Protein AF-A0A0N4X2R3-F1 (afdb_monomer_lite)

Organism: Haemonchus placei (NCBI:txid6290)

Sequence (105 aa):
MLDQVEVIVGTLSLKGSNATGFPKLKNLVLLKQPKKGPVLIIEDNSKLSSLEALYNLEIRLRKGERPDNAISIGNNPNLCIDEDASTVPFVIKYLSRVPICEFRL

Radius of gyration: 13.51 Å; chains: 1; bounding box: 40×25×38 Å

Foldseek 3Di:
DQLPDAEDEAADEDELDQDQEDDQSNNHAEQEDPDFAENYEYENHANHAYDPSCLRHYYHYDPPDALQRHYHHYNHVNYAAEPVRCPRPCCVRRVPVGHHDDPPD

Structure (mmCIF, N/CA/C/O backbone):
data_AF-A0A0N4X2R3-F1
#
_entry.id   AF-A0A0N4X2R3-F1
#
loop_
_atom_site.group_PDB
_atom_site.id
_atom_site.type_symbol
_atom_site.label_atom_id
_atom_site.label_alt_id
_atom_site.label_comp_id
_atom_site.label_asym_id
_atom_site.label_entity_id
_atom_site.label_seq_id
_atom_site.pdbx_PDB_ins_code
_atom_site.Cartn_x
_atom_site.Cartn_y
_atom_site.Cartn_z
_atom_site.occupancy
_atom_site.B_iso_or_equiv
_atom_site.auth_seq_id
_atom_site.auth_comp_id
_atom_site.auth_asym_id
_atom_site.auth_atom_id
_atom_site.pdbx_PDB_model_num
ATOM 1 N N . MET A 1 1 ? -17.233 1.712 -9.392 1.00 63.22 1 MET A 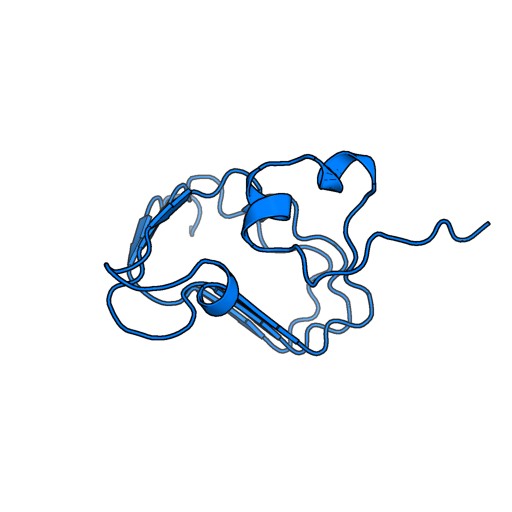N 1
ATOM 2 C CA . MET A 1 1 ? -18.126 1.636 -8.201 1.00 63.22 1 MET A CA 1
ATOM 3 C C . MET A 1 1 ? -17.358 1.800 -6.890 1.00 63.22 1 MET A C 1
ATOM 5 O O . MET A 1 1 ? -17.913 2.364 -5.962 1.00 63.22 1 MET A O 1
ATOM 9 N N . LEU A 1 2 ? -16.084 1.393 -6.806 1.00 75.69 2 LEU A N 1
ATOM 10 C CA . LEU A 1 2 ? -15.242 1.659 -5.626 1.00 75.69 2 LEU A CA 1
ATOM 11 C C . LEU A 1 2 ? -14.676 3.089 -5.573 1.00 75.69 2 LEU A C 1
ATOM 13 O O . LEU A 1 2 ? -14.168 3.508 -4.542 1.00 75.69 2 LEU A O 1
ATOM 17 N N . ASP A 1 3 ? -14.810 3.859 -6.654 1.00 82.06 3 ASP A N 1
ATOM 18 C CA . ASP A 1 3 ? -14.278 5.222 -6.761 1.00 82.06 3 ASP A CA 1
ATOM 19 C C . ASP A 1 3 ? -14.917 6.225 -5.803 1.00 82.06 3 ASP A C 1
ATOM 21 O O . ASP A 1 3 ? -14.384 7.310 -5.659 1.00 82.06 3 ASP A O 1
ATOM 25 N N . GLN A 1 4 ? -16.035 5.883 -5.158 1.00 88.75 4 GLN A N 1
ATOM 26 C CA . GLN A 1 4 ? -16.696 6.720 -4.152 1.00 88.75 4 GLN A CA 1
ATOM 27 C C . GLN A 1 4 ? -16.160 6.487 -2.730 1.00 88.75 4 GLN A C 1
ATOM 29 O O . GLN A 1 4 ? -16.547 7.197 -1.808 1.00 88.75 4 GLN A O 1
ATOM 34 N N . VAL A 1 5 ? -15.307 5.478 -2.525 1.00 91.56 5 VAL A N 1
ATOM 35 C CA . VAL A 1 5 ? -14.773 5.153 -1.198 1.00 91.56 5 VAL A CA 1
ATOM 36 C C . VAL A 1 5 ? -13.667 6.139 -0.842 1.00 91.56 5 VAL A C 1
ATOM 38 O O . VAL A 1 5 ? -12.610 6.121 -1.463 1.00 91.56 5 VAL A O 1
ATOM 41 N N . GLU A 1 6 ? -13.899 6.960 0.183 1.00 95.69 6 GLU A N 1
ATOM 42 C CA . GLU A 1 6 ? -12.935 7.968 0.653 1.00 95.69 6 GLU A CA 1
ATOM 43 C C . GLU A 1 6 ? -12.094 7.512 1.846 1.00 95.69 6 GLU A C 1
ATOM 45 O O . 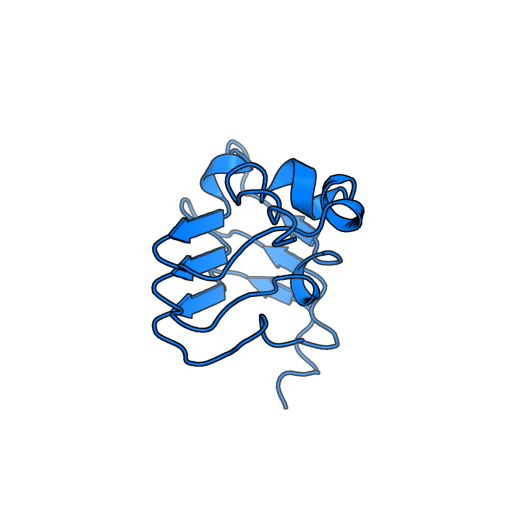GLU A 1 6 ? -10.918 7.862 1.972 1.00 95.69 6 GLU A O 1
ATOM 50 N N . VAL A 1 7 ? -12.692 6.709 2.726 1.00 96.62 7 VAL A N 1
ATOM 51 C CA . VAL A 1 7 ? -12.077 6.257 3.973 1.00 96.62 7 VAL A CA 1
ATOM 52 C C . VAL A 1 7 ? -12.293 4.762 4.133 1.00 96.62 7 VAL A C 1
ATOM 54 O O . VAL A 1 7 ? -13.424 4.281 4.087 1.00 96.62 7 VAL A O 1
ATOM 57 N N . ILE A 1 8 ? -11.215 4.031 4.407 1.00 95.88 8 ILE A N 1
ATOM 58 C CA . ILE A 1 8 ? -11.280 2.633 4.836 1.00 95.88 8 ILE A CA 1
ATOM 59 C C . ILE A 1 8 ? -10.837 2.557 6.292 1.00 95.88 8 ILE A C 1
ATOM 61 O O . ILE A 1 8 ? -9.737 2.975 6.656 1.00 95.88 8 ILE A O 1
ATOM 65 N N . VAL A 1 9 ? -11.693 1.988 7.138 1.00 97.00 9 VAL A N 1
ATOM 66 C CA . VAL A 1 9 ? -11.357 1.649 8.522 1.00 97.00 9 VAL A CA 1
ATOM 67 C C . VAL A 1 9 ? -11.127 0.145 8.592 1.00 97.00 9 VAL A C 1
ATOM 69 O O . VAL A 1 9 ? -12.079 -0.629 8.575 1.00 97.00 9 VAL A O 1
ATOM 72 N N . GLY A 1 10 ? -9.869 -0.285 8.654 1.00 95.81 10 GLY A N 1
ATOM 73 C CA . GLY A 1 10 ? -9.531 -1.707 8.622 1.00 95.81 10 GLY A CA 1
ATOM 74 C C . GLY A 1 10 ? -8.212 -1.986 7.923 1.00 95.81 10 GLY A C 1
ATOM 75 O O . GLY A 1 10 ? -7.283 -1.193 8.018 1.00 95.81 10 GLY A O 1
ATOM 76 N N . THR A 1 11 ? -8.146 -3.127 7.243 1.00 95.81 11 THR A N 1
ATOM 77 C CA . THR A 1 11 ? -6.980 -3.555 6.470 1.00 95.81 11 THR A CA 1
ATOM 78 C C . THR A 1 11 ? -7.358 -3.620 4.997 1.00 95.81 11 THR A C 1
ATOM 80 O O . THR A 1 11 ? -8.312 -4.310 4.639 1.00 95.81 11 THR A O 1
ATOM 83 N N . LEU A 1 12 ? -6.601 -2.927 4.149 1.00 95.44 12 LEU A N 1
ATOM 84 C CA . LEU A 1 12 ? -6.655 -3.082 2.699 1.00 95.44 12 LEU A CA 1
ATOM 85 C C . LEU A 1 12 ? -5.608 -4.116 2.275 1.00 95.44 12 LEU A C 1
ATOM 87 O O . LEU A 1 12 ? -4.473 -4.075 2.744 1.00 95.44 12 LEU A O 1
ATOM 91 N N . SER A 1 13 ? -5.983 -5.061 1.415 1.00 96.44 13 SER A N 1
ATOM 92 C CA . SER A 1 13 ? -5.116 -6.181 1.047 1.00 96.44 13 SER A CA 1
ATOM 93 C C . SER A 1 13 ? -5.120 -6.406 -0.461 1.00 96.44 13 SER A C 1
ATOM 95 O O . SER A 1 13 ? -6.181 -6.614 -1.045 1.00 96.44 13 SER A O 1
ATOM 97 N N . LEU A 1 14 ? -3.934 -6.432 -1.067 1.00 96.94 14 LEU A N 1
ATOM 98 C CA . LEU A 1 14 ? -3.698 -6.893 -2.433 1.00 96.94 14 LEU A CA 1
ATOM 99 C C . LEU A 1 14 ? -2.822 -8.147 -2.363 1.00 96.94 14 LEU A C 1
ATOM 101 O O . LEU A 1 14 ? -1.633 -8.061 -2.049 1.00 96.94 14 LEU A O 1
ATOM 105 N N . LYS A 1 15 ? -3.430 -9.316 -2.588 1.00 97.81 15 LYS A N 1
ATOM 106 C CA . LYS A 1 15 ? -2.765 -10.615 -2.441 1.00 97.81 15 LYS A CA 1
ATOM 107 C C . LYS A 1 15 ? -2.942 -11.501 -3.657 1.00 97.81 15 LYS A C 1
ATOM 109 O O . LYS A 1 15 ? -4.059 -11.588 -4.165 1.00 97.81 15 LYS A O 1
ATOM 114 N N . GLY A 1 16 ? -1.876 -12.184 -4.076 1.00 97.44 16 GLY A N 1
ATOM 115 C CA . GLY A 1 16 ? -1.951 -13.219 -5.114 1.00 97.44 16 GLY A CA 1
ATOM 116 C C . GLY A 1 16 ? -2.470 -12.711 -6.463 1.00 97.44 16 GLY A C 1
ATOM 117 O O . GLY A 1 16 ? -3.072 -13.472 -7.219 1.00 97.44 16 GLY A O 1
ATOM 118 N N . SER A 1 17 ? -2.331 -11.412 -6.742 1.00 96.38 17 SER A N 1
ATOM 119 C CA . SER A 1 17 ? -2.922 -10.786 -7.922 1.00 96.38 17 SER A CA 1
ATOM 120 C C . SER A 1 17 ? -1.956 -10.754 -9.106 1.00 96.38 17 SER A C 1
ATOM 122 O O . SER A 1 17 ? -0.733 -10.768 -8.960 1.00 96.38 17 SER A O 1
ATOM 124 N N . ASN A 1 18 ? -2.530 -10.640 -10.304 1.00 95.81 18 ASN A N 1
ATOM 125 C CA . ASN A 1 18 ? -1.799 -10.398 -11.549 1.00 95.81 18 ASN A CA 1
ATOM 126 C C . ASN A 1 18 ? -1.733 -8.906 -11.915 1.00 95.81 18 ASN A C 1
ATOM 128 O O . ASN A 1 18 ? -1.449 -8.576 -13.067 1.00 95.81 18 ASN A O 1
ATOM 132 N N . ALA A 1 19 ? -2.046 -8.011 -10.974 1.00 96.00 19 ALA A N 1
ATOM 133 C CA . ALA A 1 19 ? -2.000 -6.576 -11.210 1.00 96.00 19 ALA A CA 1
ATOM 134 C C . ALA A 1 19 ? -0.547 -6.113 -11.380 1.00 96.00 19 ALA A C 1
ATOM 136 O O . ALA A 1 19 ? 0.336 -6.549 -10.644 1.00 96.00 19 ALA A O 1
ATOM 137 N N . THR A 1 20 ? -0.305 -5.226 -12.343 1.00 96.69 20 THR A N 1
ATOM 138 C CA . THR A 1 20 ? 1.013 -4.609 -12.560 1.00 96.69 20 THR A CA 1
ATOM 139 C C . THR A 1 20 ? 1.226 -3.366 -11.701 1.00 96.69 20 THR A C 1
ATOM 141 O O . THR A 1 20 ? 2.351 -3.043 -11.342 1.00 96.69 20 THR A O 1
ATOM 144 N N . GLY A 1 21 ? 0.146 -2.700 -11.299 1.00 95.81 21 GLY A N 1
ATOM 145 C CA . GLY A 1 21 ? 0.167 -1.587 -10.357 1.00 95.81 21 GLY A CA 1
ATOM 146 C C . GLY A 1 21 ? -0.900 -1.752 -9.284 1.00 95.81 21 GLY A C 1
ATOM 147 O O . GLY A 1 21 ? -1.896 -2.455 -9.490 1.00 95.81 21 GLY A O 1
ATOM 148 N N . PHE A 1 22 ? -0.711 -1.096 -8.139 1.00 94.62 22 PHE A N 1
ATOM 149 C CA . PHE A 1 22 ? -1.752 -1.046 -7.119 1.00 94.62 22 PHE A CA 1
ATOM 150 C C . PHE A 1 22 ? -3.007 -0.361 -7.697 1.00 94.62 22 PHE A C 1
ATOM 152 O O . PHE A 1 22 ? -2.887 0.715 -8.290 1.00 94.62 22 PHE A O 1
ATOM 159 N N . PRO A 1 23 ? -4.213 -0.943 -7.552 1.00 90.56 23 PRO A N 1
ATOM 160 C CA . PRO A 1 23 ? -5.425 -0.360 -8.114 1.00 90.56 23 PRO A CA 1
ATOM 161 C C . PRO A 1 23 ? -5.671 1.056 -7.592 1.00 90.56 23 PRO A C 1
ATOM 163 O O . PRO A 1 23 ? -5.729 1.287 -6.383 1.00 90.56 23 PRO A O 1
ATOM 166 N N . LYS A 1 24 ? -5.863 2.011 -8.504 1.00 89.75 24 LYS A N 1
ATOM 167 C CA . LYS A 1 24 ? -6.209 3.382 -8.133 1.00 89.75 24 LYS A CA 1
ATOM 168 C C . LYS A 1 24 ? -7.645 3.432 -7.618 1.00 89.75 24 LYS A C 1
ATOM 170 O O . LYS A 1 24 ? -8.587 3.212 -8.372 1.00 89.75 24 LYS A O 1
ATOM 175 N N . LEU A 1 25 ? -7.803 3.767 -6.341 1.00 90.31 25 LEU A N 1
ATOM 176 C CA . LEU A 1 25 ? -9.092 4.062 -5.723 1.00 90.31 25 LEU A CA 1
ATOM 177 C C . LEU A 1 25 ? -9.256 5.580 -5.711 1.00 90.31 25 LEU A C 1
ATOM 179 O O . LEU A 1 25 ? -8.712 6.255 -4.845 1.00 90.31 25 LEU A O 1
ATOM 183 N N . LYS A 1 26 ? -9.933 6.117 -6.735 1.00 90.12 26 LYS A N 1
ATOM 184 C CA . LYS A 1 26 ? -9.859 7.537 -7.122 1.00 90.12 26 LYS A CA 1
ATOM 185 C C . LYS A 1 26 ? -10.057 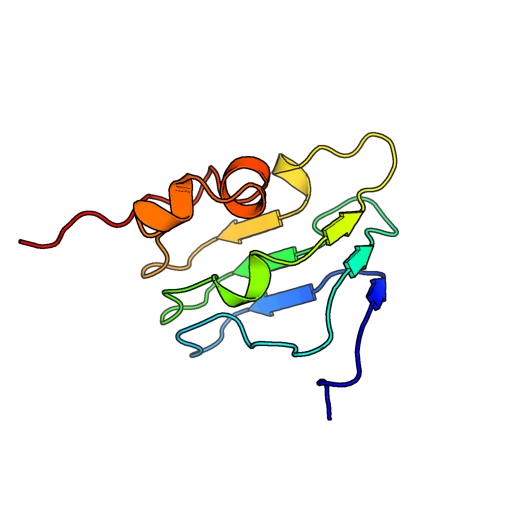8.524 -5.969 1.00 90.12 26 LYS A C 1
ATOM 187 O O . LYS A 1 26 ? -9.317 9.500 -5.901 1.00 90.12 26 LYS A O 1
ATOM 192 N N . ASN A 1 27 ? -11.037 8.271 -5.104 1.00 93.56 27 ASN A N 1
ATOM 193 C CA . ASN A 1 27 ? -11.357 9.165 -3.996 1.00 93.56 27 ASN A CA 1
ATOM 194 C C . ASN A 1 27 ? -10.815 8.668 -2.651 1.00 93.56 27 ASN A C 1
ATOM 196 O O . ASN A 1 27 ? -11.034 9.339 -1.649 1.00 93.56 27 ASN A O 1
ATOM 200 N N . LEU A 1 28 ? -10.112 7.528 -2.598 1.00 94.88 28 LEU A N 1
ATOM 201 C CA . LEU A 1 28 ? -9.579 7.009 -1.341 1.00 94.88 28 LEU A CA 1
ATOM 202 C C . LEU A 1 28 ? -8.441 7.908 -0.863 1.00 94.88 28 LEU A C 1
ATOM 204 O O . LEU A 1 28 ? -7.379 7.962 -1.478 1.00 94.88 28 LEU A O 1
ATOM 208 N N . VAL A 1 29 ? -8.661 8.562 0.273 1.00 95.69 29 VAL A N 1
ATOM 209 C CA . VAL A 1 29 ? -7.699 9.492 0.874 1.00 95.69 29 VAL A CA 1
ATOM 210 C C . VAL A 1 29 ? -7.162 9.004 2.213 1.00 95.69 29 VAL A C 1
ATOM 212 O O . VAL A 1 29 ? -6.095 9.449 2.626 1.00 95.69 29 VAL A O 1
ATOM 215 N N . LEU A 1 30 ? -7.854 8.079 2.893 1.00 96.69 30 LEU A N 1
ATOM 216 C CA . LEU A 1 30 ? -7.488 7.674 4.251 1.00 96.69 30 LEU A CA 1
ATOM 217 C C . LEU A 1 30 ? -7.651 6.171 4.516 1.00 96.69 30 LEU A C 1
ATOM 219 O O . LEU A 1 30 ? -8.742 5.612 4.389 1.00 96.69 30 LEU A O 1
ATOM 223 N N . LEU A 1 31 ? -6.587 5.554 5.037 1.00 96.69 31 LEU A N 1
ATOM 224 C CA . LEU A 1 31 ? -6.646 4.280 5.755 1.00 96.69 31 LEU A CA 1
ATOM 225 C C . LEU A 1 31 ? -6.516 4.517 7.260 1.00 96.69 31 LEU A C 1
ATOM 227 O O . LEU A 1 31 ? -5.510 5.042 7.744 1.00 96.69 31 LEU A O 1
ATOM 231 N N . LYS A 1 32 ? -7.518 4.095 8.028 1.00 97.62 32 LYS A N 1
ATOM 232 C CA . LYS A 1 32 ? -7.508 4.170 9.490 1.00 97.62 32 LYS A CA 1
ATOM 233 C C . LYS A 1 32 ? -7.351 2.778 10.075 1.00 97.62 32 LYS A C 1
ATOM 235 O O . LYS A 1 32 ? -8.168 1.902 9.813 1.00 97.62 32 LYS A O 1
ATOM 240 N N . GLN A 1 33 ? -6.347 2.605 10.923 1.00 95.94 33 GLN A N 1
ATOM 241 C CA . GLN A 1 33 ? -6.053 1.350 11.601 1.00 95.94 33 GLN A CA 1
ATOM 242 C C . GLN A 1 33 ? -6.891 1.226 12.896 1.00 95.94 33 GLN A C 1
ATOM 244 O O . GLN A 1 33 ? -6.611 1.929 13.871 1.00 95.94 33 GLN A O 1
ATOM 249 N N . PRO A 1 34 ? -7.916 0.350 12.963 1.00 91.06 34 PRO A N 1
ATOM 250 C CA . PRO A 1 34 ? -8.774 0.253 14.146 1.00 91.06 34 PRO A CA 1
ATOM 251 C C . PRO A 1 34 ? -8.173 -0.631 15.250 1.00 91.06 34 PRO A C 1
ATOM 253 O O . PRO A 1 34 ? -8.494 -0.467 16.424 1.00 91.06 34 PRO A O 1
ATOM 256 N N . LYS A 1 35 ? -7.307 -1.582 14.884 1.00 91.25 35 LYS A N 1
ATOM 257 C CA . LYS A 1 35 ? -6.718 -2.591 15.776 1.00 91.25 35 LYS A CA 1
ATOM 258 C C . LYS A 1 35 ? -5.250 -2.832 15.424 1.00 91.25 35 LYS A C 1
ATOM 260 O O . LYS A 1 35 ? -4.794 -2.400 14.376 1.00 91.25 35 LYS A O 1
ATOM 265 N N . LYS A 1 36 ? -4.520 -3.523 16.303 1.00 90.94 36 LYS A N 1
ATOM 266 C CA . LYS A 1 36 ? -3.111 -3.883 16.067 1.00 90.94 36 LYS A CA 1
ATOM 267 C C . LYS A 1 36 ? -2.971 -4.714 14.780 1.00 90.94 36 LYS 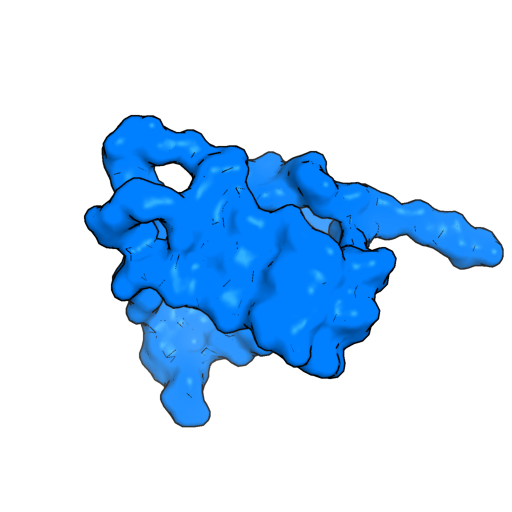A C 1
ATOM 269 O O . LYS A 1 36 ? -3.845 -5.533 14.496 1.00 90.94 36 LYS A O 1
ATOM 274 N N . GLY A 1 37 ? -1.858 -4.536 14.068 1.00 91.12 37 GLY A N 1
ATOM 275 C CA . GLY A 1 37 ? -1.537 -5.247 12.823 1.00 91.12 37 GLY A CA 1
ATOM 276 C C . GLY A 1 37 ? -1.590 -4.347 11.584 1.00 91.12 37 GLY A C 1
ATOM 277 O O . GLY A 1 37 ? -1.968 -3.183 11.696 1.00 91.12 37 GLY A O 1
ATOM 278 N N . PRO A 1 38 ? -1.212 -4.855 10.406 1.00 95.12 38 PRO A N 1
ATOM 279 C CA . PRO A 1 38 ? -1.073 -4.029 9.214 1.00 95.12 38 PRO A CA 1
ATOM 280 C C . PRO A 1 38 ? -2.415 -3.445 8.751 1.00 95.12 38 PRO A C 1
ATOM 282 O O . PRO A 1 38 ? -3.451 -4.114 8.737 1.00 95.12 38 PRO A O 1
ATOM 285 N N . VAL A 1 39 ? -2.379 -2.177 8.347 1.00 96.50 39 VAL A N 1
ATOM 286 C CA . VAL A 1 39 ? -3.490 -1.466 7.696 1.00 96.50 39 VAL A CA 1
ATOM 287 C C . VAL A 1 39 ? -3.442 -1.645 6.174 1.00 96.50 39 VAL A C 1
ATOM 289 O O . VAL A 1 39 ? -4.465 -1.523 5.504 1.00 96.50 39 VAL A O 1
ATOM 292 N N . LEU A 1 40 ? -2.268 -1.991 5.638 1.00 96.50 40 LEU A N 1
ATOM 293 C CA . LEU A 1 40 ? -2.056 -2.317 4.235 1.00 96.50 40 LEU A CA 1
ATOM 294 C C . LEU A 1 40 ? -1.213 -3.588 4.116 1.00 96.50 40 LEU A C 1
ATOM 296 O O . LEU A 1 40 ? -0.171 -3.709 4.759 1.00 96.50 40 LEU A O 1
ATOM 300 N N . ILE A 1 41 ? -1.672 -4.534 3.302 1.00 97.50 41 ILE A N 1
ATOM 301 C CA . ILE A 1 41 ? -0.951 -5.770 3.004 1.00 97.50 41 ILE A CA 1
ATOM 302 C C . ILE A 1 41 ? -0.816 -5.924 1.491 1.00 97.50 41 ILE A C 1
ATOM 304 O O . ILE A 1 41 ? -1.813 -5.881 0.770 1.00 97.50 41 ILE A O 1
ATOM 308 N N . ILE A 1 42 ? 0.412 -6.115 1.015 1.00 97.38 42 ILE A N 1
ATOM 309 C CA . ILE A 1 42 ? 0.745 -6.280 -0.401 1.00 97.38 42 ILE A CA 1
ATOM 310 C C . ILE A 1 42 ? 1.654 -7.498 -0.515 1.00 97.38 42 ILE A C 1
ATOM 312 O O . ILE A 1 42 ? 2.863 -7.405 -0.299 1.00 97.38 42 ILE A O 1
ATOM 316 N N . GLU A 1 43 ? 1.069 -8.657 -0.800 1.00 98.00 43 GLU A N 1
ATOM 317 C CA . GLU A 1 43 ? 1.795 -9.929 -0.747 1.00 98.00 43 GLU A CA 1
ATOM 318 C C . GLU A 1 43 ? 1.546 -10.807 -1.976 1.00 98.00 43 GLU A C 1
ATOM 320 O O . GLU A 1 43 ? 0.441 -10.847 -2.508 1.00 98.00 43 GLU A O 1
ATOM 325 N N . ASP A 1 44 ? 2.569 -11.532 -2.422 1.00 98.25 44 ASP A N 1
ATOM 326 C CA . ASP A 1 44 ? 2.447 -12.577 -3.449 1.00 98.25 44 ASP A CA 1
ATOM 327 C C . ASP A 1 44 ? 1.942 -12.082 -4.822 1.00 98.25 44 ASP A C 1
ATOM 329 O O . ASP A 1 44 ? 1.266 -12.811 -5.550 1.00 98.25 44 ASP A O 1
ATOM 333 N N . ASN A 1 45 ? 2.243 -10.839 -5.213 1.00 97.94 45 ASN A N 1
ATOM 334 C CA . ASN A 1 45 ? 1.816 -10.289 -6.503 1.00 97.94 45 ASN A CA 1
ATOM 335 C C . ASN A 1 45 ? 2.957 -10.363 -7.525 1.00 97.94 45 ASN A C 1
ATOM 337 O O . ASN A 1 45 ? 3.781 -9.455 -7.641 1.00 97.94 45 ASN A O 1
ATOM 341 N N . SER A 1 46 ? 2.992 -11.454 -8.296 1.00 96.94 46 SER A N 1
ATOM 342 C CA . SER A 1 46 ? 4.099 -11.774 -9.214 1.00 96.94 46 SER A CA 1
ATOM 343 C C . SER A 1 46 ? 4.383 -10.706 -10.276 1.00 96.94 46 SER A C 1
ATOM 345 O O . SER A 1 46 ? 5.518 -10.586 -10.723 1.00 96.94 46 SER A O 1
ATOM 347 N N . LYS A 1 47 ? 3.376 -9.928 -10.685 1.00 97.56 47 LYS A N 1
ATOM 348 C CA . LYS A 1 47 ? 3.492 -8.915 -11.749 1.00 97.56 47 LYS A CA 1
ATOM 349 C C . LYS A 1 47 ? 3.533 -7.479 -11.237 1.00 97.56 47 LYS A C 1
ATOM 351 O O . LYS A 1 47 ? 3.708 -6.575 -12.047 1.00 97.56 47 LYS A O 1
ATOM 356 N N . LEU A 1 48 ? 3.352 -7.271 -9.935 1.00 97.75 48 LEU A N 1
ATOM 357 C CA . LEU A 1 48 ? 3.246 -5.939 -9.356 1.00 97.75 48 LEU A CA 1
ATOM 358 C C . LEU A 1 48 ? 4.602 -5.242 -9.409 1.00 97.75 48 LEU A C 1
ATOM 360 O O . LEU A 1 48 ? 5.567 -5.743 -8.837 1.00 97.75 48 LEU A O 1
ATOM 364 N N . SER A 1 49 ? 4.645 -4.092 -10.071 1.00 96.38 49 SER A N 1
ATOM 365 C CA . SER A 1 49 ? 5.845 -3.276 -10.235 1.00 96.38 49 SER A CA 1
ATOM 366 C C . SER A 1 49 ? 5.678 -1.841 -9.746 1.00 96.38 49 SER A C 1
ATOM 368 O O . SER A 1 49 ? 6.673 -1.156 -9.573 1.00 96.38 49 SER A O 1
ATOM 370 N N . SER A 1 50 ? 4.448 -1.374 -9.498 1.00 94.81 50 SER A N 1
ATOM 371 C CA . SER A 1 50 ? 4.202 0.005 -9.057 1.00 94.81 50 SER A CA 1
ATOM 372 C C . SER A 1 50 ? 3.203 0.106 -7.905 1.00 94.81 50 SER A C 1
ATOM 374 O O . SER A 1 50 ? 2.152 -0.544 -7.890 1.00 94.81 50 SER A O 1
ATOM 376 N N . LEU A 1 51 ? 3.524 0.984 -6.952 1.00 96.12 51 LEU A N 1
ATOM 377 C CA . LEU A 1 51 ? 2.682 1.377 -5.819 1.00 96.12 51 LEU A CA 1
ATOM 378 C C . LEU A 1 51 ? 2.296 2.861 -5.849 1.00 96.12 51 LEU A C 1
ATOM 380 O O . LEU A 1 51 ? 1.769 3.368 -4.862 1.00 96.12 51 LEU A O 1
ATOM 384 N N . GLU A 1 52 ? 2.512 3.553 -6.967 1.00 95.12 52 GLU A N 1
ATOM 385 C CA . GLU A 1 52 ? 2.311 5.004 -7.091 1.00 95.12 52 GLU A CA 1
ATOM 386 C C . GLU A 1 52 ? 0.905 5.459 -6.668 1.00 95.12 52 GLU A C 1
ATOM 388 O O . GLU A 1 52 ? 0.731 6.503 -6.038 1.00 95.12 52 GLU A O 1
ATOM 393 N N . ALA A 1 53 ? -0.112 4.628 -6.915 1.00 94.31 53 ALA A N 1
ATOM 394 C CA . ALA A 1 53 ? -1.488 4.896 -6.503 1.00 94.31 53 ALA A CA 1
ATOM 395 C C . ALA A 1 53 ? -1.665 5.102 -4.982 1.00 94.31 53 ALA A C 1
ATOM 397 O O . ALA A 1 53 ? -2.681 5.652 -4.562 1.00 94.31 53 ALA A O 1
ATOM 398 N N . LEU A 1 54 ? -0.702 4.674 -4.161 1.00 94.75 54 LEU A N 1
ATOM 399 C CA . LEU A 1 54 ? -0.715 4.819 -2.705 1.00 94.75 54 LEU A CA 1
ATOM 400 C C . LEU A 1 54 ? -0.046 6.106 -2.212 1.00 94.75 54 LEU A C 1
ATOM 402 O O . LEU A 1 54 ? -0.227 6.470 -1.056 1.00 94.75 54 LEU A O 1
ATOM 406 N N . TYR A 1 55 ? 0.724 6.804 -3.047 1.00 94.69 55 TYR A N 1
ATOM 407 C CA . TYR A 1 55 ? 1.635 7.862 -2.589 1.00 94.69 55 TYR A CA 1
ATOM 408 C C . TYR A 1 55 ? 0.935 9.072 -1.961 1.00 94.69 55 TYR A C 1
ATOM 410 O O . TYR A 1 55 ? 1.515 9.744 -1.111 1.00 94.69 55 TYR A O 1
ATOM 418 N N . ASN A 1 56 ? -0.324 9.315 -2.327 1.00 92.00 56 ASN A N 1
ATOM 419 C CA . ASN A 1 56 ? -1.137 10.408 -1.787 1.00 92.00 56 ASN A CA 1
ATOM 420 C C . ASN A 1 56 ? -2.037 9.980 -0.614 1.00 92.00 56 ASN A C 1
ATOM 422 O O . ASN A 1 56 ? -2.856 10.768 -0.147 1.00 92.00 56 ASN A O 1
ATOM 426 N N . LEU A 1 57 ? -1.925 8.733 -0.156 1.00 94.31 57 LEU A N 1
ATOM 427 C CA . LEU A 1 57 ? -2.802 8.172 0.862 1.00 94.31 57 LEU A CA 1
ATOM 428 C C . LEU A 1 57 ? -2.353 8.582 2.268 1.00 94.31 57 LEU A C 1
ATOM 430 O O . LEU A 1 57 ? -1.202 8.380 2.659 1.00 94.31 57 LEU A O 1
ATOM 434 N N . GLU A 1 58 ? -3.277 9.086 3.082 1.00 95.50 58 GLU A N 1
ATOM 435 C CA . GLU A 1 58 ? -3.035 9.259 4.509 1.00 95.50 58 GLU A CA 1
ATOM 436 C C . GLU A 1 58 ? -3.221 7.914 5.231 1.00 95.50 58 GLU A C 1
ATOM 438 O O . GLU A 1 58 ? -4.214 7.209 5.038 1.00 95.50 58 GLU A O 1
ATOM 443 N N . ILE A 1 59 ? -2.287 7.563 6.118 1.00 96.38 59 ILE A N 1
ATOM 444 C CA . ILE A 1 59 ? -2.431 6.416 7.018 1.00 96.38 59 ILE A CA 1
ATOM 445 C C . ILE A 1 59 ? -2.479 6.907 8.468 1.00 96.38 59 ILE A C 1
ATOM 447 O O . ILE A 1 59 ? -1.482 7.385 9.020 1.00 96.38 59 ILE A O 1
ATOM 451 N N . ARG A 1 60 ? -3.634 6.717 9.118 1.00 96.50 60 ARG A N 1
ATOM 452 C CA . ARG A 1 60 ? -3.832 6.987 10.548 1.00 96.50 60 ARG A CA 1
ATOM 453 C C . ARG A 1 60 ? -3.668 5.716 11.357 1.00 96.50 60 ARG A C 1
ATOM 455 O O . ARG A 1 60 ? -4.546 4.850 11.379 1.00 96.50 60 ARG A O 1
ATOM 462 N N . LEU A 1 61 ? -2.543 5.645 12.053 1.00 96.12 61 LEU A N 1
ATOM 463 C CA . LEU A 1 61 ? -2.218 4.539 12.938 1.00 96.12 61 LEU A CA 1
ATOM 464 C C . LEU A 1 61 ? -2.904 4.678 14.292 1.00 96.12 61 LEU A C 1
ATOM 466 O O . LEU A 1 61 ? -3.180 5.779 14.777 1.00 96.12 61 LEU A O 1
ATOM 470 N N . ARG A 1 62 ? -3.132 3.537 14.936 1.00 94.50 62 ARG A N 1
ATOM 471 C CA . ARG A 1 62 ? -3.515 3.503 16.344 1.00 94.50 62 ARG A CA 1
ATOM 472 C C . ARG A 1 62 ? -2.379 4.080 17.200 1.00 94.50 62 ARG A C 1
ATOM 474 O O . ARG A 1 62 ? -1.199 3.898 16.906 1.00 94.50 62 ARG A O 1
ATOM 481 N N . LYS A 1 63 ? -2.732 4.713 18.326 1.00 92.81 63 LYS A N 1
ATOM 482 C CA . LYS A 1 63 ? -1.765 5.172 19.336 1.00 92.81 63 LYS A CA 1
ATOM 483 C C . LYS A 1 63 ? -0.800 4.046 19.737 1.00 92.81 63 LYS A C 1
ATOM 485 O O . LYS A 1 63 ? -1.242 2.988 20.188 1.00 92.81 63 LYS A O 1
ATOM 490 N N . GLY A 1 64 ? 0.499 4.320 19.618 1.00 90.25 64 GLY A N 1
ATOM 491 C CA . GLY A 1 64 ? 1.583 3.398 19.971 1.00 90.25 64 GLY A CA 1
ATOM 492 C C . GLY A 1 64 ? 2.032 2.458 18.846 1.00 90.25 64 GLY A C 1
ATOM 493 O O . GLY A 1 64 ? 2.972 1.699 19.057 1.00 90.25 64 GLY A O 1
ATOM 494 N N . GLU A 1 65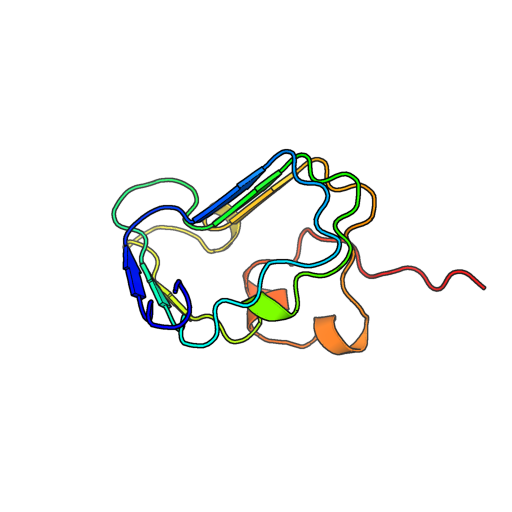 ? 1.402 2.498 17.668 1.00 91.94 65 GLU A N 1
ATOM 495 C CA . GLU A 1 65 ? 1.850 1.720 16.510 1.00 91.94 65 GLU A CA 1
ATOM 496 C C . GLU A 1 65 ? 2.933 2.469 15.718 1.00 91.94 65 GLU A C 1
ATOM 498 O O . GLU A 1 65 ? 2.891 3.694 15.578 1.00 91.94 65 GLU A O 1
ATOM 503 N N . ARG A 1 66 ? 3.904 1.719 15.184 1.00 90.19 66 ARG A N 1
ATOM 504 C CA . ARG A 1 66 ? 4.998 2.261 14.368 1.00 90.19 66 ARG A CA 1
ATOM 505 C C . ARG A 1 66 ? 4.675 2.150 12.872 1.00 90.19 66 ARG A C 1
ATOM 507 O O . ARG A 1 66 ? 4.080 1.148 12.476 1.00 90.19 66 ARG A O 1
ATOM 514 N N . PRO A 1 67 ? 5.115 3.107 12.034 1.00 89.00 67 PRO A N 1
ATOM 515 C CA . PRO A 1 67 ? 4.970 3.028 10.577 1.00 89.00 67 PRO A CA 1
ATOM 516 C C . PRO A 1 67 ? 5.455 1.707 9.967 1.00 89.00 67 PRO A C 1
ATOM 518 O O . PRO A 1 67 ? 4.740 1.115 9.168 1.00 89.00 67 PRO A O 1
ATOM 521 N N . ASP A 1 68 ? 6.584 1.181 10.439 1.00 85.38 68 ASP A N 1
ATOM 522 C CA . ASP A 1 68 ? 7.166 -0.093 9.990 1.00 85.38 68 ASP A CA 1
ATOM 523 C C . ASP A 1 68 ? 6.262 -1.322 10.157 1.00 85.38 68 ASP A C 1
ATOM 525 O O . ASP A 1 68 ? 6.469 -2.340 9.500 1.00 85.38 68 ASP A O 1
ATOM 529 N N . ASN A 1 69 ? 5.295 -1.257 11.074 1.00 89.06 69 ASN A N 1
ATOM 530 C CA . ASN A 1 69 ? 4.327 -2.326 11.320 1.00 89.06 69 ASN A CA 1
ATOM 531 C C . ASN A 1 69 ? 2.991 -2.070 10.602 1.00 89.06 69 ASN A C 1
ATOM 533 O O . ASN A 1 69 ? 2.091 -2.911 10.643 1.00 89.06 69 ASN A O 1
ATOM 537 N N . ALA A 1 70 ? 2.821 -0.884 10.012 1.00 92.12 70 ALA A N 1
ATOM 538 C CA . ALA A 1 70 ? 1.582 -0.474 9.372 1.00 92.12 70 ALA A CA 1
ATOM 539 C C . ALA A 1 70 ? 1.391 -1.141 8.012 1.00 92.12 70 ALA A C 1
ATOM 541 O O . ALA A 1 70 ? 0.252 -1.420 7.634 1.00 92.12 70 ALA A O 1
ATOM 542 N N . ILE A 1 71 ? 2.486 -1.391 7.291 1.00 94.69 71 ILE A N 1
ATOM 543 C CA . ILE A 1 71 ? 2.454 -1.999 5.965 1.00 94.69 71 ILE A CA 1
ATOM 544 C C . ILE A 1 71 ? 3.229 -3.313 5.987 1.00 94.69 71 ILE A C 1
ATOM 546 O O . ILE A 1 71 ? 4.377 -3.359 6.423 1.00 94.69 71 ILE A O 1
ATOM 550 N N . SER A 1 72 ? 2.591 -4.377 5.501 1.00 95.69 72 SER A N 1
ATOM 551 C CA . SER A 1 72 ? 3.255 -5.644 5.193 1.00 95.69 72 SER A CA 1
ATOM 552 C C . SER A 1 72 ? 3.461 -5.748 3.688 1.00 95.69 72 SER A C 1
ATOM 554 O O . SER A 1 72 ? 2.494 -5.666 2.927 1.00 95.69 72 SER A O 1
ATOM 556 N N . ILE A 1 73 ? 4.715 -5.909 3.267 1.00 95.56 73 ILE A N 1
ATOM 557 C CA . ILE A 1 73 ? 5.098 -6.123 1.869 1.00 95.56 73 ILE A CA 1
ATOM 558 C C . ILE A 1 73 ? 5.957 -7.375 1.806 1.00 95.56 73 ILE A C 1
ATOM 560 O O . ILE A 1 73 ? 6.990 -7.448 2.470 1.00 95.56 73 ILE A O 1
ATOM 564 N N . GLY A 1 74 ? 5.542 -8.347 1.001 1.00 96.06 74 GLY A N 1
ATOM 565 C CA . GLY A 1 74 ? 6.258 -9.612 0.873 1.00 96.06 74 GLY A CA 1
ATOM 566 C C . GLY A 1 74 ? 6.045 -10.270 -0.481 1.00 96.06 74 GLY A C 1
ATOM 567 O O . GLY A 1 74 ? 4.970 -10.185 -1.053 1.00 96.06 74 GLY A O 1
ATOM 568 N N . ASN A 1 75 ? 7.073 -10.941 -0.997 1.00 96.75 75 ASN A N 1
ATOM 569 C CA . ASN A 1 75 ? 6.971 -11.768 -2.202 1.00 96.75 75 ASN A CA 1
ATOM 570 C C . ASN A 1 75 ? 6.340 -11.055 -3.426 1.00 96.75 75 ASN A C 1
ATOM 572 O O . ASN A 1 75 ? 5.447 -11.579 -4.089 1.00 96.75 75 ASN A O 1
ATOM 576 N N . ASN A 1 76 ? 6.801 -9.837 -3.728 1.00 97.19 76 ASN A N 1
ATOM 577 C CA . ASN A 1 76 ? 6.445 -9.107 -4.951 1.00 97.19 76 ASN A CA 1
ATOM 578 C C . ASN A 1 76 ? 7.727 -8.934 -5.791 1.00 97.19 76 ASN A C 1
ATOM 580 O O . ASN A 1 76 ? 8.413 -7.926 -5.641 1.00 97.19 76 ASN A O 1
ATOM 584 N N . PRO A 1 77 ? 8.115 -9.926 -6.614 1.00 96.06 77 PRO A N 1
ATOM 585 C CA . PRO A 1 77 ? 9.463 -10.018 -7.190 1.00 96.06 77 PRO A CA 1
ATOM 586 C C . PRO A 1 77 ? 9.816 -8.900 -8.180 1.00 96.06 77 PRO A C 1
ATOM 588 O O . PRO A 1 77 ? 10.992 -8.656 -8.420 1.00 96.06 77 PRO A O 1
ATOM 591 N N . ASN A 1 78 ? 8.813 -8.236 -8.756 1.00 96.19 78 ASN A N 1
ATOM 592 C CA . ASN A 1 78 ? 8.998 -7.140 -9.708 1.00 96.19 78 ASN A CA 1
ATOM 593 C C . ASN A 1 78 ? 8.784 -5.757 -9.077 1.00 96.19 78 ASN A C 1
ATOM 595 O O . ASN A 1 78 ? 8.834 -4.755 -9.787 1.00 96.19 78 ASN A O 1
ATOM 599 N N . LEU A 1 79 ? 8.518 -5.695 -7.768 1.00 96.88 79 LEU A N 1
ATOM 600 C CA . LEU A 1 79 ? 8.231 -4.448 -7.080 1.00 96.88 79 LEU A CA 1
ATOM 601 C C . LEU A 1 79 ? 9.529 -3.751 -6.665 1.00 96.88 79 LEU A C 1
ATOM 603 O O . LEU A 1 79 ? 10.301 -4.284 -5.869 1.00 96.88 79 LEU A O 1
ATOM 607 N N . CYS A 1 80 ? 9.704 -2.526 -7.143 1.00 95.94 80 CYS A N 1
ATOM 608 C CA . CYS A 1 80 ? 10.743 -1.602 -6.714 1.00 95.94 80 CYS A CA 1
ATOM 609 C C . CYS A 1 80 ? 10.194 -0.163 -6.719 1.00 95.94 80 CYS A C 1
ATOM 611 O O . CYS A 1 80 ? 9.075 0.081 -7.172 1.00 95.94 80 CYS A O 1
ATOM 613 N N . ILE A 1 81 ? 10.944 0.774 -6.145 1.00 96.06 81 ILE A N 1
ATOM 614 C CA . ILE A 1 81 ? 10.611 2.200 -6.089 1.00 96.06 81 ILE A CA 1
ATOM 615 C C . ILE A 1 81 ? 11.494 2.949 -7.084 1.00 96.06 81 ILE A C 1
ATOM 617 O O . ILE A 1 81 ? 12.716 2.843 -7.011 1.00 96.06 81 ILE A O 1
ATOM 621 N N . ASP A 1 82 ? 10.895 3.726 -7.983 1.00 93.50 82 ASP A N 1
ATOM 622 C CA . ASP A 1 82 ? 11.655 4.614 -8.868 1.00 93.50 82 ASP A CA 1
ATOM 623 C C . ASP A 1 82 ? 12.459 5.639 -8.054 1.00 93.50 82 ASP A C 1
ATOM 625 O O . ASP A 1 82 ? 12.001 6.121 -7.015 1.00 93.50 82 ASP A O 1
ATOM 629 N N . GLU A 1 83 ? 13.649 6.008 -8.529 1.00 92.44 83 GLU A N 1
ATOM 630 C CA . GLU A 1 83 ? 14.544 6.921 -7.805 1.00 92.44 83 GLU A CA 1
ATOM 631 C C . GLU A 1 83 ? 13.864 8.261 -7.480 1.00 92.44 83 GLU A C 1
ATOM 633 O O . GLU A 1 83 ? 13.903 8.709 -6.332 1.00 92.44 83 GLU A O 1
ATOM 638 N N . ASP A 1 84 ? 13.124 8.833 -8.431 1.00 92.38 84 ASP A N 1
ATOM 639 C CA . ASP A 1 84 ? 12.362 10.073 -8.235 1.00 92.38 84 ASP A CA 1
ATOM 640 C C . ASP A 1 84 ? 11.301 9.937 -7.129 1.00 92.38 84 ASP A C 1
ATOM 642 O O . ASP A 1 84 ? 11.070 10.856 -6.334 1.00 92.38 84 ASP A O 1
ATOM 646 N N . ALA A 1 85 ? 10.683 8.757 -7.021 1.00 94.19 85 ALA A N 1
ATOM 647 C CA . ALA A 1 85 ? 9.669 8.463 -6.017 1.00 94.19 85 ALA A CA 1
ATOM 648 C C . ALA A 1 85 ? 10.258 8.225 -4.617 1.00 94.19 85 ALA A C 1
ATOM 650 O O . ALA A 1 85 ? 9.530 8.327 -3.628 1.00 94.19 85 ALA A O 1
ATOM 651 N N . SER A 1 86 ? 11.562 7.953 -4.495 1.00 93.00 86 SER A N 1
ATOM 652 C CA . SER A 1 86 ? 12.225 7.689 -3.205 1.00 93.00 86 SER A CA 1
ATOM 653 C C . SER A 1 86 ? 12.139 8.864 -2.221 1.00 93.00 86 SER A C 1
ATOM 655 O O . SER A 1 86 ? 12.210 8.672 -1.007 1.00 93.00 86 SER A O 1
ATOM 657 N N . THR A 1 87 ? 11.921 10.077 -2.737 1.00 94.62 87 THR A N 1
ATOM 658 C CA . THR A 1 87 ? 11.782 11.308 -1.946 1.00 94.62 87 THR A CA 1
ATOM 659 C C . THR A 1 87 ? 10.344 11.595 -1.498 1.00 94.62 87 THR A C 1
ATOM 661 O O . THR A 1 87 ? 10.108 12.495 -0.688 1.00 94.62 87 THR A O 1
ATOM 664 N N . VAL A 1 88 ? 9.362 10.826 -1.981 1.00 95.88 88 VAL A N 1
ATOM 665 C CA . VAL A 1 88 ? 7.948 11.024 -1.649 1.00 95.88 88 VAL A CA 1
ATOM 666 C C . VAL A 1 88 ? 7.709 10.690 -0.167 1.00 95.88 88 VAL A C 1
ATOM 668 O O . VAL A 1 88 ? 8.056 9.592 0.274 1.00 95.88 88 VAL A O 1
ATOM 671 N N . PRO A 1 89 ? 7.052 11.563 0.627 1.00 95.25 89 PRO A N 1
ATOM 672 C CA . PRO A 1 89 ? 6.887 11.347 2.068 1.00 95.25 89 PRO A CA 1
ATOM 673 C C . PRO A 1 89 ? 6.241 10.009 2.448 1.00 95.25 89 PRO A C 1
ATOM 675 O O . PRO A 1 89 ? 6.630 9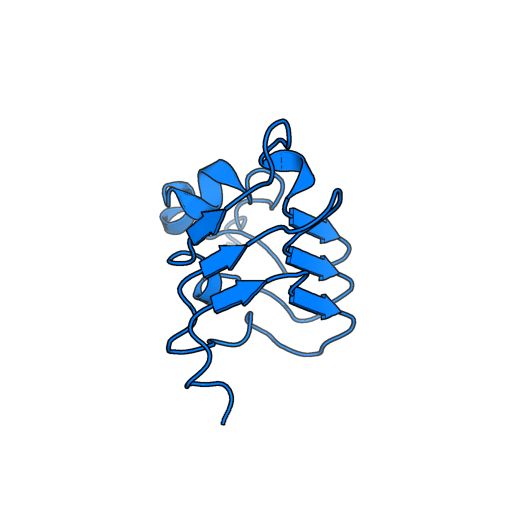.391 3.439 1.00 95.25 89 PRO A O 1
ATOM 678 N N . PHE A 1 90 ? 5.267 9.540 1.661 1.00 95.06 90 PHE A N 1
ATOM 679 C CA . PHE A 1 90 ? 4.649 8.229 1.864 1.00 95.06 90 PHE A CA 1
ATOM 680 C C . PHE A 1 90 ? 5.661 7.089 1.703 1.00 95.06 90 PHE A C 1
ATOM 682 O O . PHE A 1 90 ? 5.716 6.184 2.538 1.00 95.06 90 PHE A O 1
ATOM 689 N N . VAL A 1 91 ? 6.478 7.158 0.650 1.00 95.06 91 VAL A N 1
ATOM 690 C CA . VAL A 1 91 ? 7.504 6.165 0.322 1.00 95.06 91 VAL A CA 1
ATOM 691 C C . VAL A 1 91 ? 8.544 6.104 1.435 1.00 95.06 91 VAL A C 1
ATOM 693 O O . VAL A 1 91 ? 8.765 5.034 1.997 1.00 95.06 91 VAL A O 1
ATOM 696 N N . ILE A 1 92 ? 9.087 7.256 1.839 1.00 94.50 92 ILE A N 1
ATOM 697 C CA . ILE A 1 92 ? 10.056 7.356 2.941 1.00 94.50 92 ILE A CA 1
ATOM 698 C C . ILE A 1 92 ? 9.488 6.731 4.220 1.00 94.50 92 ILE A C 1
ATOM 700 O O . ILE A 1 92 ? 10.168 5.983 4.922 1.00 94.50 92 ILE A O 1
ATOM 704 N N . LYS A 1 93 ? 8.227 7.043 4.537 1.00 95.00 93 LYS A N 1
ATOM 705 C CA . LYS A 1 93 ? 7.609 6.662 5.807 1.00 95.00 93 LYS A CA 1
ATOM 706 C C . LYS A 1 93 ? 7.213 5.190 5.883 1.00 95.00 93 LYS A C 1
ATOM 708 O O . LYS A 1 93 ? 7.240 4.632 6.978 1.00 95.00 93 LYS A O 1
ATOM 713 N N . TYR A 1 94 ? 6.790 4.586 4.774 1.00 95.06 94 TYR A N 1
ATOM 714 C CA . TYR A 1 94 ? 6.166 3.261 4.806 1.00 95.06 94 TYR A CA 1
ATOM 715 C C . TYR A 1 94 ? 6.765 2.229 3.848 1.00 95.06 94 TYR A C 1
ATOM 717 O O . TYR A 1 94 ? 6.561 1.035 4.058 1.00 95.06 94 TYR A O 1
ATOM 725 N N . LEU A 1 95 ? 7.482 2.658 2.810 1.00 93.38 95 LEU A N 1
ATOM 726 C CA . LEU A 1 95 ? 8.020 1.785 1.763 1.00 93.38 95 LEU A CA 1
ATOM 727 C C . LEU A 1 95 ? 9.551 1.701 1.792 1.00 93.38 95 LEU A C 1
ATOM 729 O O . LEU A 1 95 ? 10.147 1.200 0.849 1.00 93.38 95 LEU A O 1
ATOM 733 N N . SER A 1 96 ? 10.193 2.109 2.889 1.00 90.12 96 SER A N 1
ATOM 734 C CA . SER A 1 96 ? 11.657 2.086 3.057 1.00 90.12 96 SER A CA 1
ATOM 735 C C . SER A 1 96 ? 12.301 0.700 2.902 1.00 90.12 96 SER A C 1
ATOM 737 O O . SER A 1 96 ? 13.510 0.597 2.720 1.00 90.12 96 SER A O 1
ATOM 739 N N . ARG A 1 97 ? 11.506 -0.374 2.990 1.00 90.56 97 ARG A N 1
ATOM 740 C CA . ARG A 1 97 ? 11.945 -1.767 2.800 1.00 90.56 97 ARG A CA 1
ATOM 741 C C . ARG A 1 97 ? 11.787 -2.272 1.365 1.00 90.56 97 ARG A C 1
ATOM 743 O O . ARG A 1 97 ? 12.197 -3.393 1.082 1.00 90.56 97 ARG A O 1
ATOM 750 N N . VAL A 1 98 ? 11.156 -1.495 0.489 1.00 93.62 98 VAL A N 1
ATOM 751 C CA . VAL A 1 98 ? 11.053 -1.812 -0.935 1.00 93.62 98 VAL A CA 1
ATOM 752 C C . VAL A 1 98 ? 12.333 -1.309 -1.610 1.00 93.62 98 VAL A C 1
ATOM 754 O O . VAL A 1 98 ? 12.707 -0.159 -1.380 1.00 93.62 98 VAL A O 1
ATOM 757 N N . PRO A 1 99 ? 13.034 -2.141 -2.401 1.00 94.12 99 PRO A N 1
ATOM 758 C CA . PRO A 1 99 ? 14.269 -1.721 -3.051 1.00 94.12 99 PRO A CA 1
ATOM 759 C C . PRO A 1 99 ? 14.002 -0.593 -4.049 1.00 94.12 99 PRO A C 1
ATOM 761 O O . PRO A 1 99 ? 12.938 -0.540 -4.666 1.00 94.12 99 PRO A O 1
ATOM 764 N N . ILE A 1 100 ? 14.986 0.281 -4.238 1.00 94.25 100 ILE A N 1
ATOM 765 C CA . ILE A 1 100 ? 14.982 1.219 -5.364 1.00 94.25 100 ILE A CA 1
ATOM 766 C C . ILE A 1 100 ? 15.226 0.415 -6.644 1.00 94.25 100 ILE A C 1
ATOM 768 O O . ILE A 1 100 ? 15.978 -0.563 -6.627 1.00 94.25 100 ILE A O 1
ATOM 772 N N . CYS A 1 101 ? 14.560 0.779 -7.737 1.00 92.88 101 CYS A N 1
ATOM 773 C CA . CYS A 1 101 ? 14.759 0.114 -9.016 1.00 92.88 101 CYS A CA 1
ATOM 774 C C . CYS A 1 101 ? 16.210 0.301 -9.475 1.00 92.88 101 CYS A C 1
ATOM 776 O O . CYS A 1 101 ? 16.669 1.423 -9.675 1.00 92.88 101 CYS A O 1
ATOM 778 N N . GLU A 1 102 ? 16.938 -0.800 -9.652 1.00 85.00 102 GLU A N 1
ATOM 779 C CA . GLU A 1 102 ? 18.241 -0.748 -10.307 1.00 85.00 102 GLU A CA 1
ATOM 780 C C . GLU A 1 102 ? 18.022 -0.453 -11.793 1.00 85.00 102 GLU A C 1
ATOM 782 O O . GLU A 1 102 ? 17.233 -1.133 -12.459 1.00 85.00 102 GLU A O 1
ATOM 787 N N . PHE A 1 103 ? 18.718 0.555 -12.325 1.00 61.28 103 PHE A N 1
ATOM 788 C CA . PHE A 1 103 ? 18.780 0.777 -13.765 1.00 61.28 103 PHE A CA 1
ATOM 789 C C . PHE A 1 103 ? 19.291 -0.503 -14.429 1.00 61.28 103 PHE A C 1
ATOM 791 O O . PHE A 1 103 ? 20.460 -0.867 -14.300 1.00 61.28 103 PHE A O 1
ATOM 798 N N . ARG A 1 104 ? 18.414 -1.195 -15.159 1.00 49.72 104 ARG A N 1
ATOM 799 C CA . ARG A 1 104 ? 18.859 -2.190 -16.131 1.00 49.72 104 ARG A CA 1
ATOM 800 C C . ARG A 1 104 ? 19.382 -1.414 -17.337 1.00 49.72 104 ARG A C 1
ATOM 802 O O . ARG A 1 104 ? 18.581 -0.930 -18.134 1.00 49.72 104 ARG A O 1
ATOM 809 N N . LEU A 1 105 ? 20.703 -1.225 -17.370 1.00 33.97 105 LEU A N 1
ATOM 810 C CA . LEU A 1 105 ? 21.458 -0.800 -18.555 1.00 33.97 105 LEU A CA 1
ATOM 811 C C . LEU A 1 105 ? 21.160 -1.714 -19.750 1.00 33.97 105 LEU A C 1
ATOM 813 O O . LEU A 1 105 ? 20.999 -2.938 -19.526 1.00 33.97 105 LEU A O 1
#

Secondary structure (DSSP, 8-state):
-GGG--EEES-EEEES---SB----TT--EEE--SSS-SEEEE--TT--B-GGGTT-EEEPPTT--GGGTEEEE--TT--B-TGGGGSHHHHHH-TTSPBPP---

InterPro domains:
  IPR000494 Receptor L-domain [PF01030] (2-84)
  IPR036941 Receptor L-domain superfamily [G3DSA:3.80.20.20] (1-94)

pLDDT: mean 92.55, std 9.05, range [33.97, 98.25]